Protein AF-A0A627DV54-F1 (afdb_monomer)

Radius of gyration: 23.64 Å; Cα contacts (8 Å, |Δi|>4): 64; chains: 1; bounding box: 53×21×74 Å

Organism: Salmonella senftenberg (NCBI:txid28150)

Mean predicted al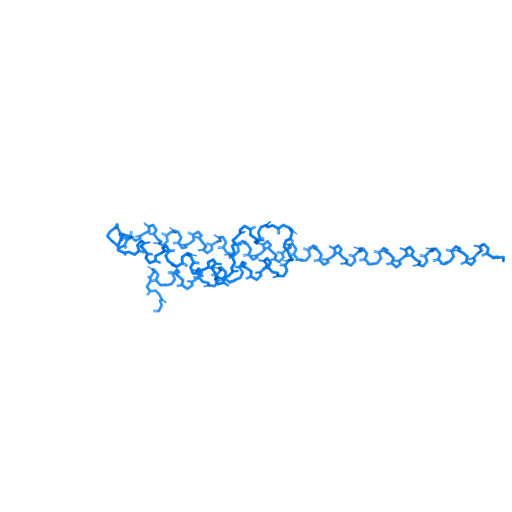igned error: 6.63 Å

InterPro domains:
  IPR009739 Lysozyme inhibitor LprI-like, N-terminal [PF07007] (33-113)

Secondary structure (DSSP, 8-state):
-HHHHHHHHHHHHHHHHHHHHHHHHHHHHHHHHHHHHHHHHHHHHHHHHHHHHHHS-HHHHHHHHHHHHHHHHHHHHHH--HHHHH-TTS-HHHHHHHHHHHHHHHHHHHHHHHT--

Sequence (117 aa):
TPVQKTDKLARSIYVMARMTVSGDSIIKKKNNSLIEIAAKKFESRDRELNQVWKSLPASARTALKQEQRVWVTKKEQQCGKLSDAKSEAIPAEKRISIYKCQLEMTIARTAYLDGSE

Structure (mmCIF, N/CA/C/O backbone):
data_AF-A0A627DV54-F1
#
_entry.id   AF-A0A627DV54-F1
#
loop_
_atom_site.group_PDB
_atom_site.id
_atom_site.type_symbol
_atom_site.label_atom_id
_atom_site.label_alt_id
_atom_site.label_comp_id
_atom_site.label_asym_id
_atom_site.label_entity_id
_atom_site.label_seq_id
_atom_site.pdbx_PDB_ins_code
_atom_site.Cartn_x
_atom_site.Cartn_y
_atom_site.Cartn_z
_atom_site.occupancy
_atom_site.B_iso_or_equiv
_atom_site.auth_seq_id
_atom_site.auth_comp_id
_atom_site.auth_asym_id
_atom_site.auth_atom_id
_atom_site.pdbx_PDB_model_num
ATOM 1 N N . THR A 1 1 ? 34.494 -2.842 -53.775 1.00 48.88 1 THR A N 1
ATOM 2 C CA . THR A 1 1 ? 34.135 -1.404 -53.853 1.00 48.88 1 THR A CA 1
ATOM 3 C C . THR A 1 1 ? 33.676 -0.892 -52.492 1.00 48.88 1 THR A C 1
ATOM 5 O O . THR A 1 1 ? 33.159 -1.687 -51.713 1.00 48.88 1 THR A O 1
ATOM 8 N N . PRO A 1 2 ? 33.864 0.403 -52.179 1.00 57.28 2 PRO A N 1
ATOM 9 C CA . PRO A 1 2 ? 33.499 1.021 -50.892 1.00 57.28 2 PRO A CA 1
ATOM 10 C C . PRO A 1 2 ? 32.031 0.800 -50.479 1.00 57.28 2 PRO A C 1
ATOM 12 O O . PRO A 1 2 ? 31.749 0.608 -49.300 1.00 57.28 2 PRO A O 1
ATOM 15 N N . VAL A 1 3 ? 31.134 0.707 -51.466 1.00 57.25 3 VAL A N 1
ATOM 16 C CA . VAL A 1 3 ? 29.679 0.498 -51.323 1.00 57.25 3 VAL A CA 1
ATOM 17 C C . VAL A 1 3 ? 29.312 -0.803 -50.582 1.00 57.25 3 VAL A C 1
ATOM 19 O O . VAL A 1 3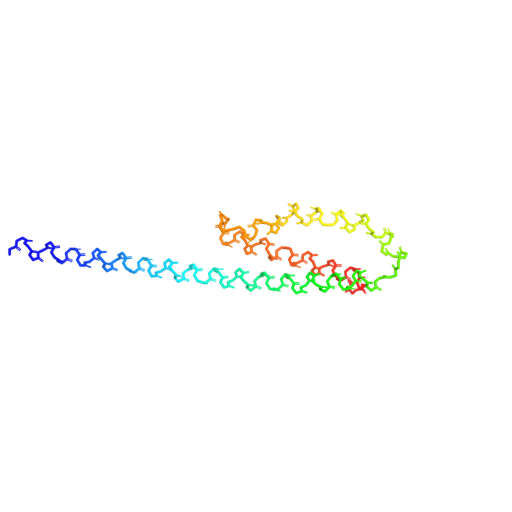 ? 28.437 -0.816 -49.726 1.00 57.25 3 VAL A O 1
ATOM 22 N N . GLN A 1 4 ? 30.032 -1.909 -50.811 1.00 59.03 4 GLN A N 1
ATOM 23 C CA . GLN A 1 4 ? 29.762 -3.172 -50.099 1.00 59.03 4 GLN A CA 1
ATOM 24 C C . GLN A 1 4 ? 30.185 -3.139 -48.619 1.00 59.03 4 GLN A C 1
ATOM 26 O O . GLN A 1 4 ? 29.675 -3.919 -47.812 1.00 59.03 4 GLN A O 1
ATOM 31 N N . LYS A 1 5 ? 31.139 -2.271 -48.247 1.00 60.38 5 LYS A N 1
ATOM 32 C CA . LYS A 1 5 ? 31.566 -2.102 -46.847 1.00 60.38 5 LYS A CA 1
ATOM 33 C C . LYS A 1 5 ? 30.553 -1.260 -46.064 1.00 60.38 5 LYS A C 1
ATOM 35 O O . LYS A 1 5 ? 30.277 -1.591 -44.912 1.00 60.38 5 LYS A O 1
ATOM 40 N N . THR A 1 6 ? 29.969 -0.235 -46.688 1.00 66.56 6 THR A N 1
ATOM 41 C CA . THR A 1 6 ? 28.928 0.610 -46.079 1.00 66.56 6 THR A CA 1
ATOM 42 C C . THR A 1 6 ? 27.638 -0.166 -45.802 1.00 66.56 6 THR A C 1
ATOM 44 O O . THR A 1 6 ? 27.076 -0.021 -44.719 1.00 66.56 6 THR A O 1
ATOM 47 N N . ASP A 1 7 ? 27.236 -1.083 -46.688 1.00 79.06 7 ASP A N 1
ATOM 48 C CA . ASP A 1 7 ? 26.033 -1.912 -46.490 1.00 79.06 7 ASP A CA 1
ATOM 49 C C . ASP A 1 7 ? 26.167 -2.897 -45.321 1.00 79.06 7 ASP A C 1
ATOM 51 O O . ASP A 1 7 ? 25.229 -3.095 -44.542 1.00 79.06 7 ASP A O 1
ATOM 55 N N . LYS A 1 8 ? 27.350 -3.505 -45.152 1.00 80.69 8 LYS A N 1
ATOM 56 C CA . LYS A 1 8 ? 27.624 -4.395 -44.012 1.00 80.69 8 LYS A CA 1
ATOM 57 C C . LYS A 1 8 ? 27.594 -3.637 -42.686 1.00 80.69 8 LYS A C 1
ATOM 59 O O . LYS A 1 8 ? 27.009 -4.132 -41.726 1.00 80.69 8 LYS A O 1
ATOM 64 N N . LEU A 1 9 ? 28.183 -2.441 -42.639 1.00 83.81 9 LEU A N 1
ATOM 65 C CA . LEU A 1 9 ? 28.169 -1.596 -41.445 1.00 83.81 9 LEU A CA 1
ATOM 66 C C . LEU A 1 9 ? 26.741 -1.163 -41.080 1.00 83.81 9 LEU A C 1
ATOM 68 O O . LEU A 1 9 ? 26.334 -1.321 -39.930 1.00 83.81 9 LEU A O 1
ATOM 72 N N . ALA A 1 10 ? 25.961 -0.696 -42.059 1.00 87.00 10 ALA A N 1
ATOM 73 C CA . ALA A 1 10 ? 24.569 -0.299 -41.853 1.00 87.00 10 ALA A CA 1
ATOM 74 C C . ALA A 1 10 ? 23.714 -1.463 -41.326 1.00 87.00 10 ALA A C 1
ATOM 76 O O . ALA A 1 10 ? 22.938 -1.297 -40.382 1.00 87.00 10 ALA A O 1
ATOM 77 N N . ARG A 1 11 ? 23.906 -2.670 -41.874 1.00 88.56 11 ARG A N 1
ATOM 78 C CA . ARG A 1 11 ? 23.210 -3.875 -41.411 1.00 88.56 11 ARG A CA 1
ATOM 79 C C . ARG A 1 11 ? 23.583 -4.249 -39.977 1.00 88.56 11 ARG A C 1
ATOM 81 O O . ARG A 1 11 ? 22.689 -4.579 -39.201 1.00 88.56 11 ARG A O 1
ATOM 88 N N . SER A 1 12 ? 24.860 -4.164 -39.606 1.00 86.94 12 SER A N 1
ATOM 89 C CA . SER A 1 12 ? 25.303 -4.418 -38.229 1.00 86.94 12 SER A CA 1
ATOM 90 C C . SER A 1 12 ? 24.709 -3.415 -37.238 1.00 86.94 12 SER A C 1
ATOM 92 O O . SER A 1 12 ? 24.200 -3.824 -36.197 1.00 86.94 12 SER A O 1
ATOM 94 N N . ILE A 1 13 ? 24.701 -2.119 -37.574 1.00 88.12 13 ILE A N 1
ATOM 95 C CA . ILE A 1 13 ? 24.084 -1.070 -36.741 1.00 88.12 13 ILE A CA 1
ATOM 96 C C . ILE A 1 13 ? 22.588 -1.337 -36.562 1.00 88.12 13 ILE A C 1
ATOM 98 O O . ILE A 1 13 ? 22.081 -1.304 -35.443 1.00 88.12 13 ILE A O 1
ATOM 102 N N . TYR A 1 14 ? 21.888 -1.663 -37.648 1.00 88.56 14 TYR A N 1
ATOM 103 C CA . TYR A 1 14 ? 20.465 -1.974 -37.608 1.00 88.56 14 TYR A CA 1
ATOM 104 C C . TYR A 1 14 ? 20.149 -3.193 -36.728 1.00 88.56 14 TYR A C 1
ATOM 106 O O . TYR A 1 14 ? 19.208 -3.151 -35.936 1.00 88.56 14 TYR A O 1
ATOM 114 N N . VAL A 1 15 ? 20.942 -4.266 -36.821 1.00 89.56 15 VAL A N 1
ATOM 115 C CA . VAL A 1 15 ? 20.775 -5.458 -35.973 1.00 89.56 15 VAL A CA 1
ATOM 116 C C . VAL A 1 15 ? 21.024 -5.124 -34.501 1.00 89.56 15 VAL A C 1
ATOM 118 O O . VAL A 1 15 ? 20.206 -5.503 -33.664 1.00 89.56 15 VAL A O 1
ATOM 121 N N . MET A 1 16 ? 22.083 -4.371 -34.180 1.00 84.00 16 MET A N 1
ATOM 122 C CA . MET A 1 16 ? 22.355 -3.925 -32.806 1.00 84.00 16 MET A CA 1
ATOM 123 C C . MET A 1 16 ? 21.209 -3.080 -32.245 1.00 84.00 16 MET A C 1
ATOM 125 O O . MET A 1 16 ? 20.694 -3.399 -31.177 1.00 84.00 16 MET A O 1
ATOM 129 N N . ALA A 1 17 ? 20.732 -2.082 -32.995 1.00 86.06 17 ALA A N 1
ATOM 130 C CA . ALA A 1 17 ? 19.604 -1.249 -32.582 1.00 86.06 17 ALA A CA 1
ATOM 131 C C . ALA A 1 17 ? 18.336 -2.081 -32.328 1.00 86.06 17 ALA A C 1
ATOM 133 O O . ALA A 1 17 ? 17.656 -1.891 -31.319 1.00 86.06 17 ALA A O 1
ATOM 134 N N . ARG A 1 18 ? 18.035 -3.055 -33.201 1.00 86.38 18 ARG A N 1
ATOM 135 C CA . ARG A 1 18 ? 16.885 -3.952 -33.017 1.00 86.38 18 ARG A CA 1
ATOM 136 C C . ARG A 1 18 ? 17.020 -4.825 -31.769 1.00 86.38 18 ARG A C 1
ATOM 138 O O . ARG A 1 18 ? 16.020 -5.027 -31.081 1.00 86.38 18 ARG A O 1
ATOM 145 N N . MET A 1 19 ? 18.216 -5.342 -31.478 1.00 83.38 19 MET A N 1
ATOM 146 C CA . MET A 1 19 ? 18.471 -6.131 -30.266 1.00 83.38 19 MET A CA 1
ATOM 147 C C . MET A 1 19 ? 18.295 -5.287 -29.003 1.00 83.38 19 MET A C 1
ATOM 149 O O . MET A 1 19 ? 17.598 -5.728 -28.093 1.00 83.38 19 MET A O 1
ATOM 153 N N . THR A 1 20 ? 18.841 -4.068 -28.973 1.00 83.06 20 THR A N 1
ATOM 154 C CA . THR A 1 20 ? 18.689 -3.141 -27.841 1.00 83.06 20 THR A CA 1
ATOM 155 C C . THR A 1 20 ? 17.220 -2.806 -27.590 1.00 83.06 20 THR A C 1
ATOM 157 O O . THR A 1 20 ? 16.725 -3.040 -26.493 1.00 83.06 20 THR A O 1
ATOM 160 N N . VAL A 1 21 ? 16.477 -2.386 -28.622 1.00 82.38 21 VAL A N 1
ATOM 161 C CA . VAL A 1 21 ? 15.040 -2.072 -28.496 1.00 82.38 21 VAL A CA 1
ATOM 162 C C . VAL A 1 21 ? 14.227 -3.299 -28.069 1.00 82.38 21 VAL A C 1
ATOM 164 O O . VAL A 1 21 ? 13.312 -3.191 -27.251 1.00 82.38 21 VAL A O 1
ATOM 167 N N . SER A 1 22 ? 14.554 -4.484 -28.597 1.00 84.69 22 SER A N 1
ATOM 168 C CA . SER A 1 22 ? 13.897 -5.728 -28.180 1.00 84.69 22 SER A CA 1
ATOM 169 C C . SER A 1 22 ? 14.159 -6.011 -26.699 1.00 84.69 22 SER A C 1
ATOM 171 O O . SER A 1 22 ? 13.212 -6.315 -25.973 1.00 84.69 22 SER A O 1
ATOM 173 N N . GLY A 1 23 ? 15.399 -5.836 -26.235 1.00 86.88 23 GLY A N 1
ATOM 174 C CA . GLY A 1 23 ? 15.780 -5.935 -24.826 1.00 86.88 23 GLY A CA 1
ATOM 175 C C . GLY A 1 23 ? 14.993 -4.972 -23.935 1.00 86.88 23 GLY A C 1
ATOM 176 O O . GLY A 1 23 ? 14.343 -5.416 -22.986 1.00 86.88 23 GLY A O 1
ATOM 177 N N . ASP A 1 24 ? 14.947 -3.689 -24.292 1.00 88.44 24 ASP A N 1
ATOM 178 C CA . ASP A 1 24 ? 14.199 -2.664 -23.553 1.00 88.44 24 ASP A CA 1
ATOM 179 C C . ASP A 1 24 ? 12.703 -2.991 -23.484 1.00 88.44 24 ASP A C 1
ATOM 181 O O . ASP A 1 24 ? 12.066 -2.862 -22.435 1.00 88.44 24 ASP A O 1
ATOM 185 N N . SER A 1 25 ? 12.129 -3.489 -24.584 1.00 88.00 25 SER A N 1
ATOM 186 C CA . SER A 1 25 ? 10.723 -3.897 -24.628 1.00 88.00 25 SER A CA 1
ATOM 187 C C . SER A 1 25 ? 10.425 -5.088 -23.708 1.00 88.00 25 SER A C 1
ATOM 189 O O . SER A 1 25 ? 9.368 -5.126 -23.072 1.00 88.00 25 SER A O 1
ATOM 191 N N . ILE A 1 26 ? 11.355 -6.044 -23.596 1.00 91.19 26 ILE A N 1
ATOM 192 C CA . ILE A 1 26 ? 11.238 -7.210 -22.710 1.00 91.19 26 ILE A CA 1
ATOM 193 C C . ILE A 1 26 ? 11.325 -6.762 -21.250 1.00 91.19 26 ILE A C 1
ATOM 195 O O . ILE A 1 26 ? 10.485 -7.159 -20.439 1.00 91.19 26 ILE A O 1
ATOM 199 N N . ILE A 1 27 ? 12.288 -5.896 -20.921 1.00 90.69 27 ILE A N 1
ATOM 200 C CA . ILE A 1 27 ? 12.451 -5.333 -19.575 1.00 90.69 27 ILE A CA 1
ATOM 201 C C . ILE A 1 27 ? 11.197 -4.551 -19.177 1.00 90.69 27 ILE A C 1
ATOM 203 O O . ILE A 1 27 ? 10.637 -4.794 -18.107 1.00 90.69 27 ILE A O 1
ATOM 207 N N . LYS A 1 28 ? 10.683 -3.688 -20.061 1.00 91.00 28 LYS A N 1
ATOM 208 C CA . LYS A 1 28 ? 9.451 -2.925 -19.819 1.00 91.00 28 LYS A CA 1
ATOM 209 C C . LYS A 1 28 ? 8.249 -3.839 -19.571 1.00 91.00 28 LYS A C 1
ATOM 211 O O . LYS A 1 28 ? 7.517 -3.629 -18.607 1.00 91.00 28 LYS A O 1
ATOM 216 N N . LYS A 1 29 ? 8.053 -4.879 -20.393 1.00 93.50 29 LYS A N 1
ATOM 217 C CA . LYS A 1 29 ? 6.966 -5.861 -20.207 1.00 93.50 29 LYS A CA 1
ATOM 218 C C . LYS A 1 29 ? 7.072 -6.583 -18.864 1.00 93.50 29 LYS A C 1
ATOM 220 O O . LYS A 1 29 ? 6.075 -6.685 -18.149 1.00 93.50 29 LYS A O 1
ATOM 225 N N . LYS A 1 30 ? 8.273 -7.042 -18.500 1.00 94.12 30 LYS A N 1
ATOM 226 C CA . LYS A 1 30 ? 8.535 -7.682 -17.204 1.00 94.12 30 LYS A CA 1
ATOM 227 C C . LYS A 1 30 ? 8.205 -6.738 -16.047 1.00 94.12 30 LYS A C 1
ATOM 229 O O . LYS A 1 30 ? 7.482 -7.125 -15.133 1.00 94.12 30 LYS A O 1
ATOM 234 N N . ASN A 1 31 ? 8.695 -5.503 -16.103 1.00 95.00 31 ASN A N 1
ATOM 235 C CA . ASN A 1 31 ? 8.473 -4.500 -15.067 1.00 95.00 31 ASN A CA 1
ATOM 236 C C . ASN A 1 31 ? 6.986 -4.158 -14.910 1.00 95.00 31 ASN A C 1
ATOM 238 O O . ASN A 1 31 ? 6.487 -4.136 -13.787 1.00 95.00 31 ASN A O 1
ATOM 242 N N . ASN A 1 32 ? 6.255 -3.995 -16.013 1.00 95.25 32 ASN A N 1
ATOM 243 C CA . ASN A 1 32 ? 4.809 -3.778 -15.979 1.00 95.25 32 ASN A CA 1
ATOM 244 C C . ASN A 1 32 ? 4.066 -4.951 -15.327 1.00 95.25 32 ASN A C 1
ATOM 246 O O . ASN A 1 32 ? 3.215 -4.729 -14.470 1.00 95.25 32 ASN A O 1
ATOM 250 N N . SER A 1 33 ? 4.429 -6.192 -15.668 1.00 97.19 33 SER A N 1
ATOM 251 C CA . SER A 1 33 ? 3.842 -7.381 -15.040 1.00 97.19 33 SER A CA 1
ATOM 252 C C . SER A 1 33 ? 4.110 -7.426 -13.531 1.00 97.19 33 SER A C 1
ATOM 254 O O . SER A 1 33 ? 3.202 -7.691 -12.745 1.00 97.19 33 SER A O 1
ATOM 256 N N . LEU A 1 34 ? 5.333 -7.106 -13.096 1.00 97.25 34 LEU A N 1
ATOM 257 C CA . LEU A 1 34 ? 5.677 -7.062 -11.672 1.00 97.25 34 LEU A CA 1
ATOM 258 C C . LEU A 1 34 ? 4.926 -5.957 -10.918 1.00 97.25 34 LEU A C 1
ATOM 260 O O . LEU A 1 34 ? 4.490 -6.189 -9.789 1.00 97.25 34 LEU A O 1
ATOM 264 N N . ILE A 1 35 ? 4.753 -4.783 -11.532 1.00 97.94 35 ILE A N 1
ATOM 265 C CA . ILE A 1 35 ? 3.937 -3.695 -10.977 1.00 97.94 35 ILE A CA 1
ATOM 266 C C . ILE A 1 35 ? 2.490 -4.159 -10.814 1.00 97.94 35 ILE A C 1
ATOM 268 O O . ILE A 1 35 ? 1.915 -3.968 -9.747 1.00 97.94 35 ILE A O 1
ATOM 272 N N . GLU A 1 36 ? 1.914 -4.799 -11.833 1.00 98.06 36 GLU A N 1
ATOM 273 C CA . GLU A 1 36 ? 0.535 -5.291 -11.795 1.00 98.06 36 GLU A CA 1
ATOM 274 C C . GLU A 1 36 ? 0.333 -6.343 -10.696 1.00 98.06 36 GLU A C 1
ATOM 276 O O . GLU A 1 36 ? -0.630 -6.271 -9.932 1.00 98.06 36 GLU A O 1
ATOM 281 N N . ILE A 1 37 ? 1.263 -7.293 -10.562 1.00 98.12 37 ILE A N 1
ATOM 282 C CA . ILE A 1 37 ? 1.231 -8.300 -9.494 1.00 98.12 37 ILE A CA 1
ATOM 283 C C . ILE A 1 37 ? 1.299 -7.628 -8.118 1.00 98.12 37 ILE A C 1
ATOM 285 O O . ILE A 1 37 ? 0.533 -7.986 -7.220 1.00 98.12 37 ILE A O 1
ATOM 289 N N . ALA A 1 38 ? 2.205 -6.663 -7.934 1.00 98.19 38 ALA A N 1
ATOM 290 C CA . ALA A 1 38 ? 2.348 -5.949 -6.669 1.00 98.19 38 ALA A CA 1
ATOM 291 C C . ALA A 1 38 ? 1.086 -5.135 -6.332 1.00 98.19 38 ALA A C 1
ATOM 293 O O . ALA A 1 38 ? 0.600 -5.210 -5.203 1.00 98.19 38 ALA A O 1
ATOM 294 N N . ALA A 1 39 ? 0.518 -4.437 -7.319 1.00 98.44 39 ALA A N 1
ATOM 295 C CA . ALA A 1 39 ? -0.719 -3.677 -7.181 1.00 98.44 39 ALA A CA 1
ATOM 296 C C . ALA A 1 39 ? -1.894 -4.583 -6.793 1.00 98.44 39 ALA A C 1
ATOM 298 O O . ALA A 1 39 ? -2.549 -4.327 -5.788 1.00 98.44 39 ALA A O 1
ATOM 299 N N . LYS A 1 40 ? -2.107 -5.698 -7.507 1.00 98.56 40 LYS A N 1
ATOM 300 C CA . LYS A 1 40 ? -3.185 -6.658 -7.209 1.00 98.56 40 LYS A CA 1
ATOM 301 C C . LYS A 1 40 ? -3.080 -7.241 -5.801 1.00 98.56 40 LYS A C 1
ATOM 303 O O . LYS A 1 40 ? -4.094 -7.368 -5.115 1.00 98.56 40 LYS A O 1
ATOM 308 N N . LYS A 1 41 ? -1.866 -7.584 -5.353 1.00 98.25 41 LYS A N 1
ATOM 309 C CA . LYS A 1 41 ? -1.636 -8.072 -3.983 1.00 98.25 41 LYS A CA 1
ATOM 310 C C . LYS A 1 41 ? -1.982 -7.009 -2.944 1.00 98.25 41 LYS A C 1
ATOM 312 O O . LYS A 1 41 ? -2.710 -7.308 -2.000 1.00 98.25 41 LYS A O 1
ATOM 317 N N . PHE A 1 42 ? -1.495 -5.783 -3.139 1.00 98.44 42 PHE A N 1
ATOM 318 C CA . PHE A 1 42 ? -1.820 -4.654 -2.273 1.00 98.44 42 PHE A CA 1
ATOM 319 C C . PHE A 1 42 ? -3.334 -4.404 -2.222 1.00 98.44 42 PHE A C 1
ATOM 321 O O . PHE A 1 42 ? -3.908 -4.400 -1.141 1.00 98.44 42 PHE A O 1
ATOM 328 N N . GLU A 1 43 ? -3.995 -4.273 -3.372 1.00 98.44 43 GLU A N 1
ATOM 329 C CA . GLU A 1 43 ? -5.435 -4.011 -3.461 1.00 98.44 43 GLU A CA 1
ATOM 330 C C . GLU A 1 43 ? -6.272 -5.109 -2.806 1.00 98.44 43 GLU A C 1
ATOM 332 O O . GLU A 1 43 ? -7.282 -4.821 -2.167 1.00 98.44 43 GLU A O 1
ATOM 337 N N . SER A 1 44 ? -5.866 -6.374 -2.948 1.00 98.31 44 SER A N 1
ATOM 338 C CA . SER A 1 44 ? -6.535 -7.481 -2.267 1.00 98.31 44 SER A CA 1
ATOM 339 C C . SER A 1 44 ? -6.467 -7.328 -0.752 1.00 98.31 44 SER A C 1
ATOM 341 O O . SER A 1 44 ? -7.491 -7.465 -0.087 1.00 98.31 44 SER A O 1
ATOM 343 N N . ARG A 1 45 ? -5.286 -7.007 -0.210 1.00 97.94 45 ARG A N 1
ATOM 344 C CA . ARG A 1 45 ? -5.111 -6.835 1.234 1.00 97.94 45 ARG A CA 1
ATOM 345 C C . ARG A 1 45 ? -5.761 -5.553 1.754 1.00 97.94 45 ARG A C 1
ATOM 347 O O . ARG A 1 45 ? -6.291 -5.548 2.854 1.00 97.94 45 ARG A O 1
ATOM 354 N N . ASP A 1 46 ? -5.774 -4.480 0.971 1.00 98.19 46 ASP A N 1
ATOM 355 C CA . ASP A 1 46 ? -6.458 -3.237 1.344 1.00 98.19 46 ASP A CA 1
ATOM 356 C C . ASP A 1 46 ? -7.983 -3.430 1.398 1.00 98.19 46 ASP A C 1
ATOM 358 O O . ASP A 1 46 ? -8.654 -2.919 2.296 1.00 98.19 46 ASP A O 1
ATOM 362 N N . ARG A 1 47 ? -8.551 -4.243 0.494 1.00 98.50 47 ARG A N 1
ATOM 363 C CA . ARG A 1 47 ? -9.960 -4.661 0.589 1.00 98.50 47 ARG A CA 1
ATOM 364 C C . ARG A 1 47 ? -10.240 -5.440 1.872 1.00 98.50 47 ARG A C 1
ATOM 366 O O . ARG A 1 47 ? -11.241 -5.156 2.523 1.00 98.50 47 ARG A O 1
ATOM 373 N N . GLU A 1 48 ? -9.366 -6.372 2.231 1.00 97.88 48 GLU A N 1
ATOM 374 C CA . GLU A 1 48 ? -9.472 -7.162 3.462 1.00 97.88 48 GLU A CA 1
ATOM 375 C C . GLU A 1 48 ? -9.388 -6.275 4.712 1.00 97.88 48 GLU A C 1
ATOM 377 O O . GLU A 1 48 ? -10.289 -6.314 5.546 1.00 97.88 48 GLU A O 1
ATOM 382 N N . LEU A 1 49 ? -8.405 -5.370 4.786 1.00 98.31 49 LEU A N 1
ATOM 383 C CA . LEU A 1 49 ? -8.300 -4.378 5.860 1.00 98.31 49 LEU A CA 1
ATOM 384 C C . LEU A 1 49 ? -9.599 -3.574 6.014 1.00 98.31 49 LEU A C 1
ATOM 386 O O . LEU A 1 49 ? -10.089 -3.360 7.122 1.00 98.31 49 LEU A O 1
ATOM 390 N N . ASN A 1 50 ? -10.175 -3.122 4.899 1.00 98.12 50 ASN A N 1
ATOM 391 C CA . ASN A 1 50 ? -11.427 -2.371 4.908 1.00 98.12 50 ASN A CA 1
ATOM 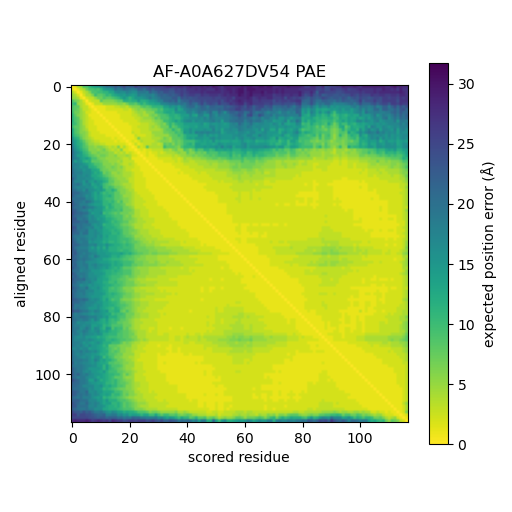392 C C . ASN A 1 50 ? -12.628 -3.221 5.350 1.00 98.12 50 ASN A C 1
ATOM 394 O O . ASN A 1 50 ? -13.573 -2.678 5.925 1.00 98.12 50 ASN A O 1
ATOM 398 N N . GLN A 1 51 ? -12.625 -4.526 5.076 1.00 98.12 51 GLN A N 1
ATOM 399 C CA . GLN A 1 51 ? -13.640 -5.456 5.572 1.00 98.12 51 GLN A CA 1
ATOM 400 C C . GLN A 1 51 ? -13.506 -5.651 7.083 1.00 98.12 51 GLN A C 1
ATOM 402 O O . GLN A 1 51 ? -14.499 -5.455 7.781 1.00 98.12 51 GLN A O 1
ATOM 407 N N . VAL A 1 52 ? -12.293 -5.913 7.583 1.00 97.69 52 VAL A N 1
ATOM 408 C CA . VAL A 1 52 ? -12.006 -6.026 9.024 1.00 97.69 52 VAL A CA 1
ATOM 409 C C . VAL A 1 52 ? -12.397 -4.742 9.749 1.00 97.69 52 VAL A C 1
ATOM 411 O O . VAL A 1 52 ? -13.143 -4.771 10.724 1.00 97.69 52 VAL A O 1
ATOM 414 N N . TRP A 1 53 ? -12.005 -3.580 9.222 1.00 97.69 53 TRP A N 1
ATOM 415 C CA . TRP A 1 53 ? -12.411 -2.294 9.784 1.00 97.69 53 TRP A CA 1
ATOM 416 C C . TRP A 1 53 ? -13.935 -2.159 9.879 1.00 97.69 53 TRP A C 1
ATOM 418 O O . TRP A 1 53 ? -14.442 -1.668 10.882 1.00 97.69 53 TRP A O 1
ATOM 428 N N . LYS A 1 54 ? -14.682 -2.586 8.851 1.00 97.38 54 LYS A N 1
ATOM 429 C CA . LYS A 1 54 ? -16.153 -2.510 8.827 1.00 97.38 54 LYS A CA 1
ATOM 430 C C . LYS A 1 54 ? -16.827 -3.510 9.764 1.00 97.38 54 LYS A C 1
AT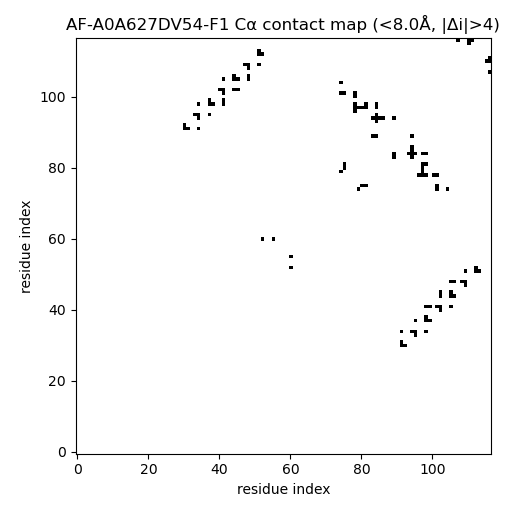OM 432 O O . LYS A 1 54 ? -17.916 -3.196 10.240 1.00 97.38 54 LYS A O 1
ATOM 437 N N . SER A 1 55 ? -16.222 -4.670 10.021 1.00 96.81 55 SER A N 1
ATOM 438 C CA . SER A 1 55 ? -16.762 -5.659 10.961 1.00 96.81 55 SER A CA 1
ATOM 439 C C . SER A 1 55 ? -16.567 -5.265 12.424 1.00 96.81 55 SER A C 1
ATOM 441 O O . SER A 1 55 ? -17.262 -5.796 13.287 1.00 96.81 55 SER A O 1
ATOM 443 N N . LEU A 1 56 ? -15.670 -4.317 12.722 1.00 96.38 56 LEU A N 1
ATOM 444 C CA . LEU A 1 56 ? -15.497 -3.802 14.079 1.00 96.38 56 LEU A CA 1
ATOM 445 C C . LEU A 1 56 ? -16.779 -3.118 14.602 1.00 96.38 56 LEU A C 1
ATOM 447 O O . LEU A 1 56 ? -17.407 -2.322 13.880 1.00 96.38 56 LEU A O 1
ATOM 451 N N . PRO A 1 57 ? -17.130 -3.323 15.889 1.00 97.25 57 PRO A N 1
ATOM 452 C CA . PRO A 1 57 ? -18.207 -2.590 16.544 1.00 97.25 57 PRO A CA 1
ATOM 453 C C . PRO A 1 57 ? -18.058 -1.072 16.388 1.00 97.25 57 PRO A C 1
ATOM 455 O O . PRO A 1 57 ? -16.951 -0.533 16.321 1.00 97.25 57 PRO A O 1
ATOM 458 N N . ALA A 1 58 ? -19.180 -0.348 16.362 1.00 97.69 58 ALA A N 1
ATOM 459 C CA . ALA A 1 58 ? -19.165 1.107 16.182 1.00 97.69 58 ALA A CA 1
ATOM 460 C C . ALA A 1 58 ? -18.345 1.837 17.266 1.00 97.69 58 ALA A C 1
ATOM 462 O O . ALA A 1 58 ? -17.646 2.807 16.962 1.00 97.69 58 ALA A O 1
ATOM 463 N N . SER A 1 59 ? -18.385 1.343 18.507 1.00 97.12 59 SER A N 1
ATOM 464 C CA . SER A 1 59 ? -17.565 1.836 19.618 1.00 97.12 59 SER A CA 1
ATOM 465 C C . SER A 1 59 ? -16.069 1.667 19.341 1.00 97.12 59 SER A C 1
ATOM 467 O O . SER A 1 59 ? -15.323 2.639 19.428 1.00 97.12 59 SER A O 1
ATOM 469 N N . ALA A 1 60 ? -15.642 0.477 18.910 1.00 96.88 60 ALA A N 1
ATOM 470 C CA . ALA A 1 60 ? -14.253 0.190 18.551 1.00 96.88 60 ALA A CA 1
ATOM 471 C C . ALA A 1 60 ? -13.773 1.063 17.381 1.00 96.88 60 ALA A C 1
ATOM 473 O O . ALA A 1 60 ? -12.733 1.709 17.479 1.00 96.88 60 ALA A O 1
ATOM 474 N N . ARG A 1 61 ? -14.569 1.186 16.308 1.00 97.50 61 ARG A N 1
ATOM 475 C CA . ARG A 1 61 ? -14.246 2.089 15.186 1.00 97.50 61 ARG A CA 1
ATOM 476 C C . ARG A 1 61 ? -14.099 3.540 15.630 1.00 97.50 61 ARG A C 1
ATOM 478 O O . ARG A 1 61 ? -13.266 4.255 15.083 1.00 97.50 61 ARG A O 1
ATOM 485 N N . THR A 1 62 ? -14.908 3.985 16.591 1.00 98.00 62 THR A N 1
ATOM 486 C CA . THR A 1 62 ? -14.832 5.347 17.138 1.00 98.00 62 THR A CA 1
ATOM 487 C C . THR A 1 62 ? -13.547 5.541 17.932 1.00 98.00 62 THR A C 1
ATOM 489 O O . THR A 1 62 ? -12.833 6.511 17.685 1.00 98.00 62 THR A O 1
ATOM 492 N N . ALA A 1 63 ? -13.217 4.593 18.811 1.00 97.44 63 ALA A N 1
ATOM 493 C CA . ALA A 1 63 ? -12.006 4.631 19.626 1.00 97.44 63 ALA A CA 1
ATOM 494 C C . ALA A 1 63 ? -10.728 4.594 18.765 1.00 97.44 63 ALA A C 1
ATOM 496 O O . ALA A 1 63 ? -9.805 5.373 18.984 1.00 97.44 63 ALA A O 1
ATOM 497 N N . LEU A 1 64 ? -10.710 3.757 17.723 1.00 97.31 64 LEU A N 1
ATOM 498 C CA . LEU A 1 64 ? -9.541 3.535 16.866 1.00 97.31 64 LEU A CA 1
ATOM 499 C C . LEU A 1 64 ? -9.428 4.523 15.696 1.00 97.31 64 LEU A C 1
ATOM 501 O O . LEU A 1 64 ? -8.438 4.508 14.968 1.00 97.31 64 LEU A O 1
ATOM 505 N N . LYS A 1 65 ? -10.419 5.396 15.468 1.00 97.56 65 LYS A N 1
ATOM 506 C CA . LYS A 1 65 ? -10.468 6.268 14.279 1.00 97.56 65 LYS A CA 1
ATOM 507 C C . LYS A 1 65 ? -9.231 7.147 14.137 1.00 97.56 65 LYS A C 1
ATOM 509 O O . LYS A 1 65 ? -8.716 7.310 13.029 1.00 97.56 65 LYS A O 1
ATOM 514 N N . GLN A 1 66 ? -8.786 7.750 15.237 1.00 98.12 66 GLN A N 1
ATOM 515 C CA . GLN A 1 66 ? -7.629 8.638 15.205 1.00 98.12 66 GLN A CA 1
ATOM 516 C C . GLN A 1 66 ? -6.340 7.852 14.964 1.00 98.12 66 GLN A C 1
ATOM 518 O O . GLN A 1 66 ? -5.522 8.264 14.145 1.00 98.12 66 GLN A O 1
ATOM 523 N N . GLU A 1 67 ? -6.198 6.693 15.598 1.00 97.44 67 GLU A N 1
ATOM 524 C CA . GLU A 1 67 ? -5.067 5.797 15.384 1.00 97.44 67 GLU A CA 1
ATOM 525 C C . GLU A 1 67 ? -5.000 5.308 13.932 1.00 97.44 67 GLU A C 1
ATOM 527 O O . GLU A 1 67 ? -3.947 5.372 13.306 1.00 97.44 67 GLU A O 1
ATOM 532 N N . GLN A 1 68 ? -6.142 4.931 13.348 1.00 97.88 68 GLN A N 1
ATOM 533 C CA . GLN A 1 68 ? -6.227 4.522 11.948 1.00 97.88 68 GLN A CA 1
ATOM 534 C C . GLN A 1 68 ? -5.783 5.644 10.999 1.00 97.88 68 GLN A C 1
ATOM 536 O O . GLN A 1 68 ? -5.067 5.388 10.034 1.00 97.88 68 GLN A O 1
ATOM 541 N N . ARG A 1 69 ? -6.159 6.900 11.278 1.00 98.25 69 ARG A N 1
ATOM 542 C CA . ARG A 1 69 ? -5.711 8.068 10.497 1.00 98.25 69 ARG A CA 1
ATOM 543 C C . ARG A 1 69 ? -4.205 8.281 10.605 1.00 98.25 69 ARG A C 1
ATOM 545 O O . ARG A 1 69 ? -3.548 8.478 9.588 1.00 98.25 69 ARG A O 1
ATOM 552 N N . VAL A 1 70 ? -3.663 8.222 11.821 1.00 98.31 70 VAL A N 1
ATOM 553 C CA . VAL A 1 70 ? -2.218 8.351 12.062 1.00 98.31 70 VAL A CA 1
ATOM 554 C C . VAL A 1 70 ? -1.456 7.231 11.357 1.00 98.31 70 VAL A C 1
ATOM 556 O O . VAL A 1 70 ? -0.436 7.494 10.722 1.00 98.31 70 VAL A O 1
ATOM 559 N N . TRP A 1 71 ? -1.976 6.005 11.398 1.00 98.31 71 TRP A N 1
ATOM 560 C CA . TRP A 1 71 ? -1.400 4.869 10.690 1.00 98.31 71 TRP A CA 1
ATOM 561 C C . TRP A 1 71 ? -1.369 5.087 9.171 1.00 98.31 71 TRP A C 1
ATOM 563 O O . TRP A 1 71 ? -0.324 4.852 8.568 1.00 98.31 71 TRP A O 1
ATOM 573 N N . VAL A 1 72 ? -2.446 5.593 8.552 1.00 97.88 72 VAL A N 1
ATOM 574 C CA . VAL A 1 72 ? -2.448 5.920 7.110 1.00 97.88 72 VAL A CA 1
ATOM 575 C C . VAL A 1 72 ? -1.356 6.940 6.786 1.00 97.88 72 VAL A C 1
ATOM 577 O O . VAL A 1 72 ? -0.561 6.710 5.876 1.00 97.88 72 VAL A O 1
ATOM 580 N N . THR A 1 73 ? -1.263 8.024 7.560 1.00 98.00 73 THR A N 1
ATOM 581 C CA . THR A 1 73 ? -0.233 9.054 7.363 1.00 98.00 73 THR A CA 1
ATOM 582 C C . THR A 1 73 ? 1.176 8.477 7.497 1.00 98.00 73 THR A C 1
ATOM 584 O O . THR A 1 73 ? 2.021 8.712 6.636 1.00 98.00 73 THR A O 1
ATOM 587 N N . LYS A 1 74 ? 1.431 7.675 8.538 1.00 98.19 74 LYS A N 1
ATOM 588 C CA . LYS A 1 74 ? 2.728 7.016 8.749 1.00 98.19 74 LYS A CA 1
ATOM 589 C C . LYS A 1 74 ? 3.063 6.066 7.599 1.00 98.19 74 LYS A C 1
ATOM 591 O O . LYS A 1 74 ? 4.195 6.060 7.122 1.00 98.19 74 LYS A O 1
ATOM 596 N N . LYS A 1 75 ? 2.079 5.296 7.129 1.00 98.06 75 LYS A N 1
ATOM 597 C CA . LYS A 1 75 ? 2.231 4.377 5.998 1.00 98.06 75 LYS A CA 1
ATOM 598 C C . LYS A 1 75 ? 2.646 5.121 4.730 1.00 98.06 75 LYS A C 1
ATOM 600 O O . LYS A 1 75 ? 3.584 4.703 4.060 1.00 98.06 75 LYS A O 1
ATOM 605 N N . GLU A 1 76 ? 2.008 6.247 4.419 1.00 97.69 76 GLU A N 1
ATOM 606 C CA . GLU A 1 76 ? 2.394 7.071 3.266 1.00 97.69 76 GLU A CA 1
ATOM 607 C C . GLU A 1 76 ? 3.773 7.721 3.425 1.00 97.69 76 GLU A C 1
ATOM 609 O O . GLU A 1 76 ? 4.533 7.764 2.460 1.00 97.69 76 GLU A O 1
ATOM 614 N N . GLN A 1 77 ? 4.127 8.190 4.625 1.00 97.94 77 GLN A N 1
ATOM 615 C CA . GLN A 1 77 ? 5.450 8.765 4.899 1.00 97.94 77 GLN A CA 1
ATOM 616 C C . GLN A 1 77 ? 6.574 7.735 4.744 1.00 97.94 77 GLN A C 1
ATOM 618 O O . GLN A 1 77 ? 7.628 8.050 4.197 1.00 97.94 77 GLN A O 1
ATOM 623 N N . GLN A 1 78 ? 6.349 6.504 5.206 1.00 97.88 78 GLN A N 1
ATOM 624 C CA . GLN A 1 78 ? 7.345 5.437 5.170 1.00 97.88 78 GLN A CA 1
ATOM 625 C C . GLN A 1 78 ? 7.455 4.788 3.784 1.00 97.88 78 GLN A C 1
ATOM 627 O O . GLN A 1 78 ? 8.556 4.545 3.294 1.00 97.88 78 GLN A O 1
ATOM 632 N N . CYS A 1 79 ? 6.320 4.503 3.14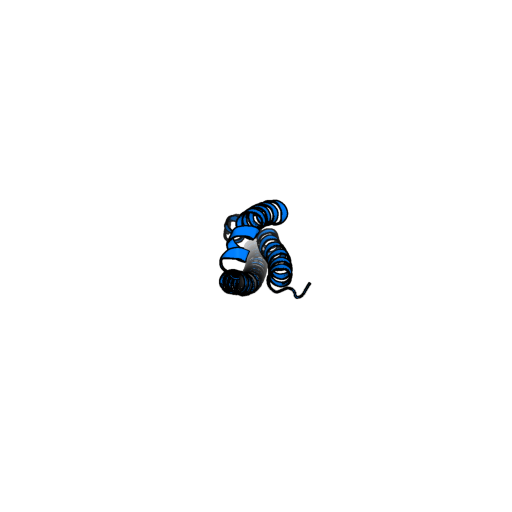5 1.00 98.06 79 CYS A N 1
ATOM 633 C CA . CYS A 1 79 ? 6.289 3.736 1.903 1.00 98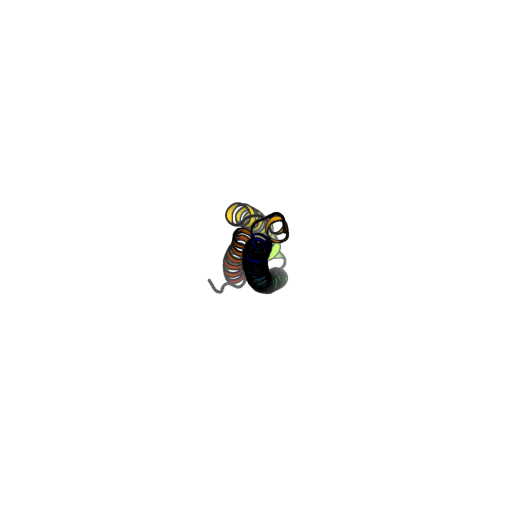.06 79 CYS A CA 1
ATOM 634 C C . CYS A 1 79 ? 6.240 4.594 0.637 1.00 98.06 79 CYS A C 1
ATOM 636 O O . CYS A 1 79 ? 6.548 4.088 -0.441 1.00 98.06 79 CYS A O 1
ATOM 6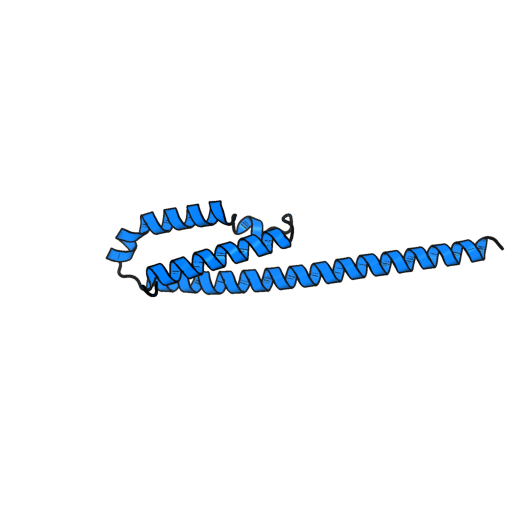38 N N . GLY A 1 80 ? 5.852 5.866 0.738 1.00 97.62 80 GLY A N 1
ATOM 639 C CA . GLY A 1 80 ? 5.440 6.690 -0.398 1.00 97.62 80 GLY A CA 1
ATOM 640 C C . GLY A 1 80 ? 3.947 6.550 -0.715 1.00 97.62 80 GLY A C 1
ATOM 641 O O . GLY A 1 80 ? 3.261 5.647 -0.222 1.00 97.62 80 GLY A O 1
ATOM 642 N N . LYS A 1 81 ? 3.430 7.459 -1.549 1.00 97.12 81 LYS A N 1
ATOM 643 C CA . LYS A 1 81 ? 2.003 7.529 -1.889 1.00 97.12 81 LYS A CA 1
ATOM 644 C C . LYS A 1 81 ? 1.640 6.567 -3.017 1.00 97.12 81 LYS A C 1
ATOM 646 O O . LYS A 1 81 ? 2.408 6.346 -3.952 1.00 97.12 81 LYS A O 1
ATOM 651 N N . LEU A 1 82 ? 0.407 6.057 -2.993 1.00 96.69 82 LEU A N 1
ATOM 652 C CA . LEU A 1 82 ? -0.115 5.213 -4.077 1.00 96.69 82 LEU A CA 1
ATOM 653 C C . LEU A 1 82 ? -0.242 5.961 -5.413 1.00 96.69 82 LEU A C 1
ATOM 655 O O . LEU A 1 82 ? -0.180 5.325 -6.462 1.00 96.69 82 LEU A O 1
ATOM 659 N N . SER A 1 83 ? -0.396 7.291 -5.397 1.00 97.12 83 SER A N 1
ATOM 660 C CA . SER A 1 83 ? -0.343 8.120 -6.612 1.00 97.12 83 SER A CA 1
ATOM 661 C C . SER A 1 83 ? 0.978 7.941 -7.357 1.00 97.12 83 SER A C 1
ATOM 663 O O .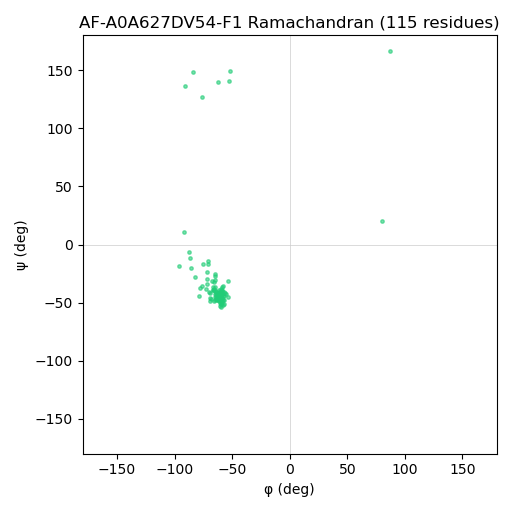 SER A 1 83 ? 0.988 7.791 -8.577 1.00 97.12 83 SER A O 1
ATOM 665 N N . ASP A 1 84 ? 2.080 7.867 -6.615 1.00 96.38 84 ASP A N 1
ATOM 666 C CA . ASP A 1 84 ? 3.425 7.758 -7.174 1.00 96.38 84 ASP A CA 1
ATOM 667 C C . ASP A 1 84 ? 3.637 6.354 -7.751 1.00 96.38 84 ASP A C 1
ATOM 669 O O . ASP A 1 84 ? 4.182 6.194 -8.839 1.00 96.38 84 ASP A O 1
ATOM 673 N N . ALA A 1 85 ? 3.104 5.325 -7.083 1.00 9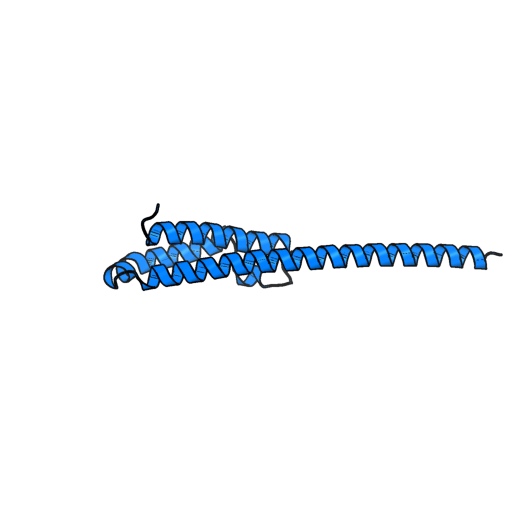6.25 85 ALA A N 1
ATOM 674 C CA . ALA A 1 85 ? 3.126 3.947 -7.577 1.00 96.25 85 ALA A CA 1
ATOM 675 C C . ALA A 1 85 ? 2.312 3.748 -8.873 1.00 96.25 85 ALA A C 1
ATOM 677 O O . ALA A 1 85 ? 2.605 2.851 -9.672 1.00 96.25 85 ALA A O 1
ATOM 678 N N . LYS A 1 86 ? 1.292 4.581 -9.104 1.00 95.94 86 LYS A N 1
ATOM 679 C CA . LYS A 1 86 ? 0.460 4.568 -10.318 1.00 95.94 86 LYS A CA 1
ATOM 680 C C . LYS A 1 86 ? 1.052 5.392 -11.462 1.00 95.94 86 LYS A C 1
ATOM 682 O O . LYS A 1 86 ? 0.712 5.132 -12.611 1.00 95.94 86 LYS A O 1
ATOM 687 N N . SER A 1 87 ? 1.949 6.328 -11.169 1.00 96.00 87 SER A N 1
ATOM 688 C CA . SER A 1 87 ? 2.553 7.209 -12.166 1.00 96.00 87 SER A CA 1
ATOM 689 C C . SER A 1 87 ? 3.619 6.495 -12.997 1.00 96.00 87 SER A C 1
ATOM 691 O O . SER A 1 87 ? 4.574 5.944 -12.455 1.00 96.00 87 SER A O 1
ATOM 693 N N . GLU A 1 88 ? 3.504 6.548 -14.326 1.00 92.75 88 GLU A N 1
ATOM 694 C CA . GLU A 1 88 ? 4.553 6.055 -15.233 1.00 92.75 88 GLU A CA 1
ATOM 695 C C . GLU A 1 88 ? 5.811 6.931 -15.244 1.00 92.75 88 GLU A C 1
ATOM 697 O O . GLU A 1 88 ? 6.858 6.474 -15.694 1.00 92.75 88 GLU A O 1
ATOM 702 N N . ALA A 1 89 ? 5.739 8.153 -14.702 1.00 94.88 89 ALA A N 1
ATOM 703 C CA . ALA A 1 89 ? 6.905 9.020 -14.544 1.00 94.88 89 ALA A CA 1
ATOM 704 C C . ALA A 1 89 ? 7.873 8.517 -13.457 1.00 94.88 89 ALA A C 1
ATOM 706 O O . ALA A 1 89 ? 9.023 8.948 -13.408 1.00 94.88 89 ALA A O 1
ATOM 707 N N . ILE A 1 90 ? 7.422 7.616 -12.578 1.00 96.44 90 ILE A N 1
ATOM 708 C CA . ILE A 1 90 ? 8.250 7.028 -11.525 1.00 96.44 90 ILE A CA 1
ATOM 709 C C . ILE A 1 90 ? 8.901 5.733 -12.041 1.00 96.44 90 ILE A C 1
ATOM 711 O O . ILE A 1 90 ? 8.209 4.905 -12.642 1.00 96.44 90 ILE A O 1
ATOM 715 N N . PRO A 1 91 ? 10.204 5.498 -11.776 1.00 96.25 91 PRO A N 1
ATOM 716 C CA . PRO A 1 91 ? 10.872 4.251 -12.142 1.00 96.25 91 PRO A CA 1
ATOM 717 C C . PRO A 1 91 ? 10.121 3.015 -11.637 1.00 96.25 91 PRO A C 1
ATOM 719 O O . PRO A 1 91 ? 9.610 2.992 -10.512 1.00 96.25 91 PRO A O 1
ATOM 722 N N . ALA A 1 92 ? 10.074 1.968 -12.461 1.00 95.25 92 ALA A N 1
ATOM 723 C CA . ALA A 1 92 ? 9.306 0.759 -12.178 1.00 95.25 92 ALA A CA 1
ATOM 724 C C . ALA A 1 92 ? 9.684 0.115 -10.837 1.00 95.25 92 ALA A C 1
ATOM 726 O O . ALA A 1 92 ? 8.813 -0.276 -10.063 1.00 95.25 92 ALA A O 1
ATOM 727 N N . GLU A 1 93 ? 10.976 0.071 -10.526 1.00 95.81 93 GLU A N 1
ATOM 728 C CA . GLU A 1 93 ? 11.525 -0.475 -9.288 1.00 95.81 93 GLU A CA 1
ATOM 729 C C . GLU A 1 93 ? 10.987 0.278 -8.065 1.00 95.81 93 GLU A C 1
ATOM 731 O O . GLU A 1 93 ? 10.591 -0.338 -7.071 1.00 95.81 93 GLU A O 1
ATOM 736 N N . LYS A 1 94 ? 10.889 1.612 -8.153 1.00 97.88 94 LYS A N 1
ATOM 737 C CA . LYS A 1 94 ? 10.331 2.442 -7.082 1.00 97.88 94 LYS A CA 1
ATOM 738 C C . LYS A 1 94 ? 8.828 2.217 -6.931 1.00 97.88 94 LYS A C 1
ATOM 740 O O . LYS A 1 94 ? 8.358 2.075 -5.805 1.00 97.88 94 LYS A O 1
ATOM 745 N N . ARG A 1 95 ? 8.084 2.105 -8.035 1.00 98.38 95 ARG A N 1
ATOM 746 C CA . ARG A 1 95 ? 6.641 1.787 -8.015 1.00 98.38 95 ARG A CA 1
ATOM 747 C C . ARG A 1 95 ? 6.373 0.437 -7.347 1.00 98.38 95 ARG A C 1
ATOM 749 O O . ARG A 1 95 ? 5.505 0.340 -6.482 1.00 98.38 95 ARG A O 1
ATOM 756 N N . ILE A 1 96 ? 7.157 -0.587 -7.695 1.00 98.12 96 ILE A N 1
ATOM 757 C CA . ILE A 1 96 ? 7.090 -1.923 -7.080 1.00 98.12 96 ILE A CA 1
ATOM 758 C C . ILE A 1 96 ? 7.396 -1.839 -5.580 1.00 98.12 96 ILE A C 1
ATOM 760 O O . ILE A 1 96 ? 6.683 -2.441 -4.777 1.00 98.12 96 ILE A O 1
ATOM 764 N N . SER A 1 97 ? 8.433 -1.090 -5.193 1.00 98.31 97 SER A N 1
ATOM 765 C CA . SER A 1 97 ? 8.808 -0.894 -3.788 1.00 98.31 97 SER A CA 1
ATOM 766 C C . SER A 1 97 ? 7.696 -0.223 -2.974 1.00 98.31 97 SER A C 1
ATOM 768 O O . SER A 1 97 ? 7.399 -0.700 -1.878 1.00 98.31 97 SER A O 1
ATOM 770 N N . ILE A 1 98 ? 7.030 0.803 -3.520 1.00 98.62 98 ILE A N 1
ATOM 771 C CA . ILE A 1 98 ? 5.892 1.457 -2.856 1.00 98.62 98 ILE A CA 1
ATOM 772 C C . ILE A 1 98 ? 4.773 0.440 -2.604 1.00 98.62 98 ILE A C 1
ATOM 774 O O . ILE A 1 98 ? 4.324 0.307 -1.467 1.00 98.62 98 ILE A O 1
ATOM 778 N N . TYR A 1 99 ? 4.353 -0.324 -3.623 1.00 98.69 99 TYR A N 1
ATOM 779 C CA . TYR A 1 99 ? 3.290 -1.326 -3.454 1.00 98.69 99 TYR A CA 1
ATOM 780 C C . TYR A 1 99 ? 3.646 -2.412 -2.436 1.00 98.69 99 TYR A C 1
ATOM 782 O O . TYR A 1 99 ? 2.790 -2.796 -1.643 1.00 98.69 99 TYR A O 1
ATOM 790 N N . LYS A 1 100 ? 4.893 -2.900 -2.430 1.00 98.56 100 LYS A N 1
ATOM 791 C CA . LYS A 1 100 ? 5.339 -3.917 -1.465 1.00 98.56 100 LYS A CA 1
ATOM 792 C C . LYS A 1 100 ? 5.323 -3.398 -0.027 1.00 98.56 100 LYS A C 1
ATOM 794 O O . LYS A 1 100 ? 4.739 -4.047 0.830 1.00 98.56 100 LYS A O 1
ATOM 799 N N . CYS A 1 101 ? 5.878 -2.212 0.219 1.00 98.69 101 CYS A N 1
ATOM 800 C CA . CYS A 1 101 ? 5.870 -1.606 1.552 1.00 98.69 101 CYS A CA 1
ATOM 801 C C . CYS A 1 101 ? 4.435 -1.322 2.031 1.00 98.69 101 CYS A C 1
ATOM 803 O O . CYS A 1 101 ? 4.061 -1.665 3.152 1.00 98.69 101 CYS A O 1
ATOM 805 N N . GLN A 1 102 ? 3.594 -0.762 1.151 1.00 98.62 102 GLN A N 1
ATOM 806 C CA . GLN A 1 102 ? 2.175 -0.526 1.431 1.00 98.62 102 GLN A CA 1
ATOM 807 C C . GLN A 1 102 ? 1.448 -1.834 1.778 1.00 98.62 102 GLN A C 1
ATOM 809 O O . GLN A 1 102 ? 0.655 -1.855 2.719 1.00 98.62 102 GLN A O 1
ATOM 814 N N . LEU A 1 103 ? 1.726 -2.923 1.052 1.00 98.62 103 LEU A N 1
ATOM 815 C CA . LEU A 1 103 ? 1.192 -4.256 1.332 1.00 98.62 103 LEU A CA 1
ATOM 816 C C . LEU A 1 103 ? 1.619 -4.754 2.716 1.00 98.62 103 LEU A C 1
ATOM 818 O O . LEU A 1 103 ? 0.748 -5.106 3.501 1.00 98.62 103 LEU A O 1
ATOM 822 N N . GLU A 1 104 ? 2.913 -4.747 3.035 1.00 98.38 104 GLU A N 1
ATOM 823 C CA . GLU A 1 104 ? 3.441 -5.230 4.321 1.00 98.38 104 GLU A CA 1
ATOM 824 C C . GLU A 1 104 ? 2.817 -4.494 5.512 1.00 98.38 104 GLU A C 1
ATOM 826 O O . GLU A 1 104 ? 2.296 -5.125 6.432 1.00 98.38 104 GLU A O 1
ATOM 831 N N . MET A 1 105 ? 2.756 -3.160 5.457 1.00 98.44 105 MET A N 1
ATOM 832 C CA . MET A 1 105 ? 2.109 -2.374 6.512 1.00 98.44 105 MET A CA 1
ATOM 833 C C . MET A 1 105 ? 0.601 -2.631 6.608 1.00 98.44 105 MET A C 1
ATOM 835 O O . MET A 1 105 ? 0.030 -2.529 7.693 1.00 98.44 105 MET A O 1
ATOM 839 N N . THR A 1 106 ? -0.055 -2.950 5.490 1.00 98.44 106 THR A N 1
ATOM 840 C CA . THR A 1 106 ? -1.492 -3.269 5.461 1.00 98.44 106 THR A CA 1
ATOM 841 C C . THR A 1 106 ? -1.758 -4.676 6.003 1.00 98.44 106 THR A C 1
ATOM 843 O O . THR A 1 106 ? -2.746 -4.853 6.707 1.00 98.44 106 THR A O 1
ATOM 846 N N . ILE A 1 107 ? -0.870 -5.652 5.762 1.00 98.12 107 ILE A N 1
ATOM 847 C CA . ILE A 1 107 ? -0.926 -6.985 6.391 1.00 98.12 107 ILE A CA 1
ATOM 848 C C . ILE A 1 107 ? -0.838 -6.839 7.910 1.00 98.12 107 ILE A C 1
ATOM 850 O O . ILE A 1 107 ? -1.748 -7.282 8.603 1.00 98.12 107 ILE A O 1
ATOM 854 N N . ALA A 1 108 ? 0.196 -6.152 8.408 1.00 97.69 108 ALA A N 1
ATOM 855 C CA . ALA A 1 108 ? 0.381 -5.941 9.844 1.00 97.69 108 ALA A CA 1
ATOM 856 C C . ALA A 1 108 ? -0.832 -5.238 10.469 1.00 97.69 108 ALA A C 1
ATOM 858 O O . ALA A 1 108 ? -1.369 -5.674 11.477 1.00 97.69 108 ALA A O 1
ATOM 859 N N . ARG A 1 109 ? -1.353 -4.192 9.813 1.00 98.06 109 ARG A N 1
ATOM 860 C CA . ARG A 1 109 ? -2.537 -3.498 10.328 1.00 98.06 109 ARG A CA 1
ATOM 861 C C . ARG A 1 109 ? -3.794 -4.361 10.335 1.00 98.06 109 ARG A C 1
ATOM 863 O O . ARG A 1 109 ? -4.652 -4.146 11.181 1.00 98.06 109 ARG A O 1
ATOM 870 N N . THR A 1 110 ? -3.922 -5.281 9.384 1.00 97.81 110 THR A N 1
ATOM 871 C CA . THR A 1 110 ? -5.059 -6.206 9.345 1.00 97.81 110 THR A CA 1
ATOM 872 C C . THR A 1 110 ? -5.003 -7.143 10.552 1.00 97.81 110 THR A C 1
ATOM 874 O O . THR A 1 110 ? -5.979 -7.173 11.292 1.00 97.81 110 THR A O 1
ATOM 877 N N . ALA A 1 111 ? -3.835 -7.746 10.816 1.00 96.19 111 ALA A N 1
ATOM 878 C CA . ALA A 1 111 ? -3.587 -8.596 11.988 1.00 96.19 111 ALA A CA 1
ATOM 879 C C . ALA A 1 111 ? -3.822 -7.859 13.326 1.00 96.19 111 ALA A C 1
ATOM 881 O O . ALA A 1 111 ? -4.412 -8.378 14.268 1.00 96.19 111 ALA A O 1
ATOM 882 N N . TYR A 1 112 ? -3.411 -6.591 13.412 1.00 96.31 112 TYR A N 1
ATOM 883 C CA . TYR A 1 112 ? -3.682 -5.769 14.594 1.00 96.31 112 TYR A CA 1
ATOM 884 C C . TYR A 1 112 ? -5.190 -5.590 14.852 1.00 96.31 112 TYR A C 1
ATOM 886 O O . TYR A 1 112 ? -5.646 -5.608 15.993 1.00 96.31 112 TYR A O 1
ATOM 894 N N . LEU A 1 113 ? -5.979 -5.367 13.793 1.00 95.38 113 LEU A N 1
ATOM 895 C CA . LEU A 1 113 ? -7.411 -5.084 13.921 1.00 95.38 113 LEU A CA 1
ATOM 896 C C . LEU A 1 113 ? -8.267 -6.345 14.091 1.00 95.38 113 LEU A C 1
ATOM 898 O O . LEU A 1 113 ? -9.347 -6.247 14.672 1.00 95.38 113 LEU A O 1
ATOM 902 N N . ASP A 1 114 ? -7.831 -7.490 13.564 1.00 92.62 114 ASP A N 1
ATOM 903 C CA . ASP A 1 114 ? -8.514 -8.777 13.744 1.00 92.62 114 ASP A CA 1
ATOM 904 C C . ASP A 1 114 ? -8.086 -9.511 15.033 1.00 92.62 114 ASP A C 1
ATOM 906 O O . ASP A 1 114 ? -8.774 -10.440 15.460 1.00 92.62 114 ASP A O 1
ATOM 910 N N . GLY A 1 115 ? -7.016 -9.045 15.690 1.00 88.69 115 GLY A N 1
ATOM 911 C CA . GLY A 1 115 ? -6.492 -9.608 16.931 1.00 88.69 115 GLY A CA 1
ATOM 912 C C . GLY A 1 115 ? -5.624 -10.852 16.730 1.00 88.69 115 GLY A C 1
ATOM 913 O O . GLY A 1 115 ? -5.468 -11.623 17.674 1.00 88.69 115 GLY A O 1
ATOM 914 N N . SER A 1 116 ? -5.092 -11.074 15.524 1.00 82.25 116 SER A N 1
ATOM 915 C CA . SER A 1 116 ? -4.215 -12.201 15.191 1.00 82.25 116 SER A CA 1
ATOM 916 C C . SER A 1 116 ? -2.715 -11.905 15.354 1.00 82.25 116 SER A C 1
ATOM 918 O O . SER A 1 116 ? -1.898 -12.669 14.833 1.00 82.25 116 SER A O 1
ATOM 920 N N . GLU A 1 117 ? -2.350 -10.776 15.970 1.00 57.84 117 GLU A N 1
ATOM 921 C CA . GLU A 1 117 ? -0.960 -10.421 16.320 1.00 57.84 117 GLU A CA 1
ATOM 922 C C . GLU A 1 117 ? -0.399 -11.225 17.501 1.00 57.84 117 GLU A C 1
ATOM 924 O O . GLU A 1 117 ? -1.152 -11.513 18.460 1.00 57.84 117 GLU A O 1
#

pLDDT: mean 92.73, std 10.04, range [48.88, 98.69]

Nearest PDB structures (foldseek):
  5yny-assembly1_A  TM=3.269E-01  e=2.143E+00  Dermatophagoides farinae
  9had-assembly1_A  TM=3.185E-01  e=1.803E+00  Dermatophagoides farinae

Solvent-accessible surface area (backbone atoms only — not comparable to full-atom values): 6256 Å² total; per-residue (Å²): 112,74,67,66,57,52,54,53,50,53,50,52,53,51,51,51,52,50,51,51,53,51,49,53,52,50,52,51,53,52,46,52,51,51,37,50,53,31,45,53,54,26,53,52,45,51,52,48,34,54,49,54,56,66,72,44,52,72,67,56,46,61,72,42,44,64,58,54,51,52,48,53,54,50,47,34,72,73,31,47,53,70,70,52,44,69,36,83,90,44,57,60,72,58,23,33,48,22,30,49,44,48,29,53,55,38,52,55,52,32,29,60,73,75,64,75,109

Foldseek 3Di:
DVVVVVVVVVVVVVVVVVVVVVVVVVVVVVLVVLLVVLQVLLVVLVVLLVVLLVPDDPVVNVVCVVVVVVLVVVLCVVLNDLVLLPDPVHDSVSSSSSSNSSNVSSVVSSCVSVVVD